Protein AF-A0A2V2S9W1-F1 (afdb_monomer_lite)

Foldseek 3Di:
DPLVVVLVVLLVVLAPPPKDKDWDWFDPVPDLATATEIEIPRPVVDDFVVVQVSSVVSCVVPDDPVSVRNHPYYGYHYPVRVVVVVVPDDPPRPDDPPPDPPDDDDDDDDD

Sequence (111 aa):
MNSKARINKLVSEAIPKGKSARIIWTPTGFSKSQILRVVTPAWKTLPRFQRISKLRTTLESNLSATEMAQIFRISVLTAQEFKRLREMLPREHLTQSKSRLSNGRAKANFA

pLDDT: mean 82.37, std 18.05, range [39.91, 95.31]

Radius of gyration: 17.95 Å; chains: 1; bounding box: 50×60×34 Å

Secondary structure (DSSP, 8-state):
--HHHHHHHHHHHHSPTT---EEEEEE-SSSS-EEEEEE-STTTTS-HHHHHHHHHHHHHHHS-HHHHTTEEEEEEE-HHHHHHHHHHS-GGG------------------

Structure (mmCIF, N/CA/C/O backbone):
data_AF-A0A2V2S9W1-F1
#
_entry.id   AF-A0A2V2S9W1-F1
#
loop_
_atom_site.group_PDB
_atom_site.id
_atom_site.type_symbol
_atom_site.label_atom_id
_atom_site.label_alt_id
_atom_site.label_comp_id
_atom_site.label_asym_id
_atom_site.label_entity_id
_atom_site.label_seq_id
_atom_site.pdbx_PDB_ins_code
_atom_site.Cartn_x
_atom_site.Cartn_y
_atom_site.Cartn_z
_atom_site.occupancy
_atom_site.B_iso_or_equiv
_atom_site.auth_seq_id
_atom_site.auth_comp_id
_atom_site.auth_asym_id
_atom_site.auth_atom_id
_atom_site.pdbx_PDB_model_num
ATOM 1 N N . MET A 1 1 ? 20.767 3.615 3.932 1.00 56.53 1 MET A N 1
ATOM 2 C CA . MET A 1 1 ? 19.535 2.877 4.303 1.00 56.53 1 MET A CA 1
ATOM 3 C C . MET A 1 1 ? 18.878 2.369 3.025 1.00 56.53 1 MET A C 1
ATOM 5 O O . MET A 1 1 ? 18.794 3.131 2.075 1.00 56.53 1 MET A O 1
ATOM 9 N N . ASN A 1 2 ? 18.488 1.092 2.947 1.00 83.69 2 ASN A N 1
ATOM 10 C CA . ASN A 1 2 ? 17.861 0.534 1.739 1.00 83.69 2 ASN A CA 1
ATOM 11 C C . ASN A 1 2 ? 16.520 1.250 1.471 1.00 83.69 2 ASN A C 1
ATOM 13 O O . ASN A 1 2 ? 15.703 1.351 2.388 1.00 83.69 2 ASN A O 1
ATOM 17 N N . SER A 1 3 ? 16.280 1.729 0.245 1.00 85.38 3 SER A N 1
ATOM 18 C CA . SER A 1 3 ? 15.054 2.457 -0.123 1.00 85.38 3 SER A CA 1
ATOM 19 C C . SER A 1 3 ? 13.783 1.698 0.269 1.00 85.38 3 SER A C 1
ATOM 21 O O . SER A 1 3 ? 12.863 2.291 0.824 1.00 85.38 3 SER A O 1
ATOM 23 N N . LYS A 1 4 ? 13.752 0.365 0.117 1.00 88.31 4 LYS A N 1
ATOM 24 C CA . LYS A 1 4 ? 12.602 -0.451 0.548 1.00 88.31 4 LYS A CA 1
ATOM 25 C C . LYS A 1 4 ? 12.393 -0.442 2.057 1.00 88.31 4 LYS A C 1
ATOM 27 O O . LYS A 1 4 ? 11.254 -0.444 2.508 1.00 88.31 4 LYS A O 1
ATOM 32 N N . ALA A 1 5 ? 13.469 -0.428 2.842 1.00 91.00 5 ALA A N 1
ATOM 33 C CA . ALA A 1 5 ? 13.369 -0.357 4.297 1.00 91.00 5 ALA A CA 1
ATOM 34 C C . ALA A 1 5 ? 12.787 0.993 4.740 1.00 91.00 5 ALA A C 1
ATOM 36 O O . ALA A 1 5 ? 11.927 1.032 5.617 1.00 91.00 5 ALA A O 1
ATOM 37 N N . ARG A 1 6 ? 13.189 2.087 4.079 1.00 92.00 6 ARG A N 1
ATOM 38 C CA . ARG A 1 6 ? 12.618 3.418 4.317 1.00 92.00 6 ARG A CA 1
ATOM 39 C C . ARG A 1 6 ? 11.145 3.489 3.922 1.00 92.00 6 ARG A C 1
ATOM 41 O O . ARG A 1 6 ? 10.337 3.951 4.719 1.00 92.00 6 ARG A O 1
ATOM 48 N N . ILE A 1 7 ? 10.785 2.964 2.752 1.00 93.62 7 ILE A N 1
ATOM 49 C CA . ILE A 1 7 ? 9.388 2.890 2.306 1.00 93.62 7 ILE A CA 1
ATOM 50 C C . ILE A 1 7 ? 8.557 2.067 3.299 1.00 93.62 7 ILE A C 1
ATOM 52 O O . ILE A 1 7 ? 7.503 2.518 3.730 1.00 93.62 7 ILE A O 1
ATOM 56 N N . ASN A 1 8 ? 9.038 0.897 3.730 1.00 93.75 8 ASN A N 1
ATOM 57 C CA . ASN A 1 8 ? 8.329 0.063 4.705 1.00 93.75 8 ASN A CA 1
ATOM 58 C C . ASN A 1 8 ? 8.109 0.780 6.047 1.00 93.75 8 ASN A C 1
ATOM 60 O O . ASN A 1 8 ? 7.047 0.625 6.656 1.00 93.75 8 ASN A O 1
ATOM 64 N N . LYS A 1 9 ? 9.096 1.568 6.495 1.00 93.00 9 LYS A N 1
ATOM 65 C CA . LYS A 1 9 ? 8.995 2.386 7.706 1.00 93.00 9 LYS A CA 1
ATOM 66 C C . LYS A 1 9 ? 7.903 3.449 7.555 1.00 93.00 9 LYS A C 1
ATOM 68 O O . LYS A 1 9 ? 6.981 3.465 8.361 1.00 93.00 9 LYS A O 1
ATOM 73 N N . LEU A 1 10 ? 7.939 4.233 6.477 1.00 94.00 10 LEU A N 1
ATOM 74 C CA . LEU A 1 10 ? 6.932 5.266 6.202 1.00 94.00 10 LEU A CA 1
ATOM 75 C C . LEU A 1 10 ? 5.525 4.688 6.047 1.00 94.00 10 LEU A C 1
ATOM 77 O O . LEU A 1 10 ? 4.563 5.252 6.557 1.00 94.00 10 LEU A O 1
ATOM 81 N N . VAL A 1 11 ? 5.394 3.539 5.374 1.00 93.69 11 VAL A N 1
ATOM 82 C CA . VAL A 1 11 ? 4.108 2.839 5.279 1.00 93.69 11 VAL A CA 1
ATOM 83 C C . VAL A 1 11 ? 3.607 2.493 6.675 1.00 93.69 11 VAL A C 1
ATOM 85 O O . VAL A 1 11 ? 2.448 2.755 6.956 1.00 93.69 11 VAL A O 1
ATOM 88 N N . SER A 1 12 ? 4.455 1.937 7.545 1.00 92.12 12 SER A N 1
ATOM 89 C CA . SER A 1 12 ? 4.072 1.573 8.916 1.00 92.12 12 SER A CA 1
ATOM 90 C C . SER A 1 12 ? 3.667 2.789 9.753 1.00 92.12 12 SER A C 1
ATOM 92 O O . SER A 1 12 ? 2.690 2.714 10.490 1.00 92.12 12 SER A O 1
ATOM 94 N N . GLU A 1 13 ? 4.369 3.913 9.603 1.00 92.06 13 GLU A N 1
ATOM 95 C CA . GLU A 1 13 ? 4.064 5.179 10.286 1.00 92.06 13 GLU A CA 1
ATOM 96 C C . GLU A 1 13 ? 2.759 5.820 9.795 1.00 92.06 13 GLU A C 1
ATOM 98 O O . GLU A 1 13 ? 2.042 6.442 10.576 1.00 92.06 13 GLU A O 1
ATOM 103 N N . ALA A 1 14 ? 2.407 5.627 8.520 1.00 91.75 14 ALA A N 1
ATOM 104 C CA . ALA A 1 14 ? 1.148 6.107 7.955 1.00 91.75 14 ALA A CA 1
ATOM 105 C C . ALA A 1 14 ? -0.080 5.346 8.489 1.00 91.75 14 ALA A C 1
ATOM 107 O O . ALA A 1 14 ? -1.209 5.833 8.378 1.00 91.75 14 ALA A O 1
ATOM 108 N N . ILE A 1 15 ? 0.105 4.138 9.034 1.00 91.69 15 ILE A N 1
ATOM 109 C CA . ILE A 1 15 ? -0.994 3.337 9.575 1.00 91.69 15 ILE A CA 1
ATOM 110 C C . ILE A 1 15 ? -1.373 3.853 10.970 1.00 91.69 15 ILE A C 1
ATOM 112 O O . ILE A 1 15 ? -0.508 3.989 11.834 1.00 91.69 15 ILE A O 1
ATOM 116 N N . PRO A 1 16 ? -2.672 4.086 11.242 1.00 89.75 16 PRO A N 1
ATOM 117 C CA . PRO A 1 16 ? -3.151 4.425 12.576 1.00 89.75 16 PRO A CA 1
ATOM 118 C C . PRO A 1 16 ? -2.646 3.450 13.646 1.00 89.75 16 PRO A C 1
ATOM 120 O O . PRO A 1 16 ? -2.700 2.228 13.468 1.00 89.75 16 PRO A O 1
ATOM 123 N N . LYS A 1 17 ? -2.210 3.998 14.787 1.00 84.75 17 LYS A N 1
ATOM 124 C CA . LYS A 1 17 ? -1.721 3.216 15.931 1.00 84.75 17 LYS A CA 1
ATOM 125 C C . LYS A 1 17 ? -2.740 2.139 16.334 1.00 84.75 17 LYS A C 1
ATOM 127 O O . LYS A 1 17 ? -3.948 2.366 16.320 1.00 84.75 17 LYS A O 1
ATOM 132 N N . GLY A 1 18 ? -2.243 0.948 16.669 1.00 83.50 18 GLY A N 1
ATOM 133 C CA . GLY A 1 18 ? -3.075 -0.198 17.059 1.00 83.50 18 GLY A CA 1
ATOM 134 C C . GLY A 1 18 ? -3.715 -0.962 15.893 1.00 83.50 18 GLY A C 1
ATOM 135 O O . GLY A 1 18 ? -4.467 -1.909 16.123 1.00 83.50 18 GLY A O 1
ATOM 136 N N . LYS A 1 19 ? -3.433 -0.595 14.636 1.00 89.12 19 LYS A N 1
ATOM 137 C CA . LYS A 1 19 ? -3.829 -1.382 13.461 1.00 89.12 19 LYS A CA 1
ATOM 138 C C . LYS A 1 19 ? -2.620 -2.092 12.870 1.00 89.12 19 LYS A C 1
ATOM 140 O O . LYS A 1 19 ? -1.559 -1.506 12.694 1.00 89.12 19 LYS A O 1
ATOM 145 N N . SER A 1 20 ? -2.800 -3.365 12.532 1.00 89.88 20 SER A N 1
ATOM 146 C CA . SER A 1 20 ? -1.777 -4.135 11.836 1.00 89.88 20 SER A CA 1
ATOM 147 C C . SER A 1 20 ? -1.740 -3.782 10.350 1.00 89.88 20 SER A C 1
ATOM 149 O O . SER A 1 20 ? -2.750 -3.421 9.731 1.00 89.88 20 SER A O 1
ATOM 151 N N . ALA A 1 21 ? -0.559 -3.910 9.758 1.00 92.44 21 ALA A N 1
ATOM 152 C CA . ALA A 1 21 ? -0.385 -3.835 8.322 1.00 92.44 21 ALA A CA 1
ATOM 153 C C . ALA A 1 21 ? 0.642 -4.859 7.859 1.00 92.44 21 ALA A C 1
ATOM 155 O O . ALA A 1 21 ? 1.683 -5.054 8.483 1.00 92.44 21 ALA A O 1
ATOM 156 N N . ARG A 1 22 ? 0.343 -5.511 6.739 1.00 94.12 22 ARG A N 1
ATOM 157 C CA . ARG A 1 22 ? 1.270 -6.397 6.043 1.00 94.12 22 ARG A CA 1
ATOM 158 C C . ARG A 1 22 ? 1.677 -5.746 4.733 1.00 94.12 22 ARG A C 1
ATOM 160 O O . ARG A 1 22 ? 0.827 -5.487 3.883 1.00 94.12 22 ARG A O 1
ATOM 167 N N . ILE A 1 23 ? 2.974 -5.522 4.568 1.00 94.69 23 ILE A N 1
ATOM 168 C CA . ILE A 1 23 ? 3.554 -4.937 3.360 1.00 94.69 23 ILE A CA 1
ATOM 169 C C . ILE A 1 23 ? 4.070 -6.066 2.471 1.00 94.69 23 ILE A C 1
ATOM 171 O O . ILE A 1 23 ? 4.777 -6.961 2.934 1.00 94.69 23 ILE A O 1
ATOM 175 N N . ILE A 1 24 ? 3.687 -6.052 1.199 1.00 93.81 24 ILE A N 1
ATOM 176 C CA . ILE A 1 24 ? 4.038 -7.077 0.221 1.00 93.81 24 ILE A CA 1
ATOM 177 C C . ILE A 1 24 ? 4.555 -6.381 -1.030 1.00 93.81 24 ILE A C 1
ATOM 179 O O . ILE A 1 24 ? 3.867 -5.556 -1.629 1.00 93.81 24 ILE A O 1
ATOM 183 N N . TRP A 1 25 ? 5.758 -6.767 -1.436 1.00 92.69 25 TRP A N 1
ATOM 184 C CA . TRP A 1 25 ? 6.380 -6.329 -2.675 1.00 92.69 25 TRP A CA 1
ATOM 185 C C . TRP A 1 25 ? 6.240 -7.427 -3.718 1.00 92.69 25 TRP A C 1
ATOM 187 O O . TRP A 1 25 ? 6.606 -8.574 -3.463 1.00 92.69 25 TRP A O 1
ATOM 197 N N . THR A 1 26 ? 5.711 -7.089 -4.889 1.00 90.38 26 THR A N 1
ATOM 198 C CA . THR A 1 26 ? 5.565 -8.048 -5.988 1.00 90.38 26 THR A CA 1
ATOM 199 C C . THR A 1 26 ? 6.240 -7.504 -7.241 1.00 90.38 26 THR A C 1
ATOM 201 O O . THR A 1 26 ? 5.958 -6.364 -7.615 1.00 90.38 26 THR A O 1
ATOM 204 N N . PRO A 1 27 ? 7.130 -8.275 -7.887 1.00 89.69 27 PRO A N 1
ATOM 205 C CA . PRO A 1 27 ? 7.728 -7.863 -9.150 1.00 89.69 27 PRO A CA 1
ATOM 206 C C . PRO A 1 27 ? 6.658 -7.738 -10.241 1.00 89.69 27 PRO A C 1
ATOM 208 O O . PRO A 1 27 ? 5.677 -8.479 -10.251 1.00 89.69 27 PRO A O 1
ATOM 211 N N . THR A 1 28 ? 6.845 -6.783 -11.147 1.00 83.62 28 THR A N 1
ATOM 212 C CA . THR A 1 28 ? 5.983 -6.578 -12.322 1.00 83.62 28 THR A CA 1
ATOM 213 C C . THR A 1 28 ? 6.355 -7.498 -13.486 1.00 83.62 28 THR A C 1
ATOM 215 O O . THR A 1 28 ? 5.532 -7.719 -14.364 1.00 83.62 28 THR A O 1
ATOM 218 N N . GLY A 1 29 ? 7.577 -8.042 -13.490 1.00 78.88 29 GLY A N 1
ATOM 219 C CA . GLY A 1 29 ? 8.103 -8.930 -14.533 1.00 78.88 29 GLY A CA 1
ATOM 220 C C . GLY A 1 29 ? 8.819 -8.210 -15.682 1.00 78.88 29 GLY A C 1
ATOM 221 O O . GLY A 1 29 ? 9.624 -8.836 -16.356 1.00 78.88 29 GLY A O 1
ATOM 222 N N . PHE A 1 30 ? 8.600 -6.904 -15.866 1.00 76.38 30 PHE A N 1
ATOM 223 C CA . PHE A 1 30 ? 9.159 -6.135 -16.991 1.00 76.38 30 PHE A CA 1
ATOM 224 C C . PHE A 1 30 ? 9.944 -4.878 -16.577 1.00 76.38 30 PHE A C 1
ATOM 226 O O . PHE A 1 30 ? 10.542 -4.216 -17.420 1.00 76.38 30 PHE A O 1
ATOM 233 N N . SER A 1 31 ? 9.964 -4.522 -15.288 1.00 81.19 31 SER A N 1
ATOM 234 C CA . SER A 1 31 ? 10.684 -3.349 -14.784 1.00 81.19 31 SER A CA 1
ATOM 235 C C . SER A 1 31 ? 11.387 -3.633 -13.455 1.00 81.19 31 SER A C 1
ATOM 237 O O . SER A 1 31 ? 11.056 -4.574 -12.732 1.00 81.19 31 SER A O 1
ATOM 239 N N . LYS A 1 32 ? 12.358 -2.779 -13.099 1.00 86.38 32 LYS A N 1
ATOM 240 C CA . LYS A 1 32 ? 12.977 -2.778 -11.757 1.00 86.38 32 LYS A CA 1
ATOM 241 C C . LYS A 1 32 ? 12.011 -2.286 -10.668 1.00 86.38 32 LYS A C 1
ATOM 243 O O . LYS A 1 32 ? 12.287 -2.462 -9.481 1.00 86.38 32 LYS A O 1
ATOM 248 N N . SER A 1 33 ? 10.897 -1.666 -11.060 1.00 90.00 33 SER A N 1
ATOM 249 C CA . SER A 1 33 ? 9.850 -1.214 -10.152 1.00 90.00 33 SER A CA 1
ATOM 250 C C . SER A 1 33 ? 8.917 -2.360 -9.752 1.00 90.00 33 SER A C 1
ATOM 252 O O . SER A 1 33 ? 8.784 -3.372 -10.435 1.00 90.00 33 SER A O 1
ATOM 254 N N . GLN A 1 34 ? 8.293 -2.229 -8.587 1.00 92.69 34 GLN A N 1
ATOM 255 C CA . GLN A 1 34 ? 7.499 -3.286 -7.972 1.00 92.69 34 GLN A CA 1
ATOM 256 C C . GLN A 1 34 ? 6.132 -2.767 -7.540 1.00 92.69 34 GLN A C 1
ATOM 258 O O . GLN A 1 34 ? 5.941 -1.585 -7.259 1.00 92.69 34 GLN A O 1
ATOM 263 N N . ILE A 1 35 ? 5.163 -3.671 -7.458 1.00 92.62 35 ILE A N 1
ATOM 264 C CA . ILE A 1 35 ? 3.849 -3.372 -6.899 1.00 92.62 35 ILE A CA 1
ATOM 265 C C . ILE A 1 35 ? 3.960 -3.415 -5.375 1.00 92.62 35 ILE A C 1
ATOM 267 O O . ILE A 1 35 ? 4.288 -4.458 -4.803 1.00 92.62 35 ILE A O 1
ATOM 271 N N . LEU A 1 36 ? 3.642 -2.293 -4.732 1.00 95.25 36 LEU A N 1
ATOM 272 C CA . LEU A 1 36 ? 3.535 -2.158 -3.285 1.00 95.25 36 LEU A CA 1
ATOM 273 C C . LEU A 1 36 ? 2.095 -2.453 -2.857 1.00 95.25 36 LEU A C 1
ATOM 275 O O . LEU A 1 36 ? 1.181 -1.655 -3.083 1.00 95.25 36 LEU A O 1
ATOM 279 N N . ARG A 1 37 ? 1.880 -3.609 -2.228 1.00 95.19 37 ARG A N 1
ATOM 280 C CA . ARG A 1 37 ? 0.586 -3.990 -1.652 1.00 95.19 37 ARG A CA 1
ATOM 281 C C . ARG A 1 37 ? 0.637 -3.856 -0.136 1.00 95.19 37 ARG A C 1
ATOM 283 O O . ARG A 1 37 ? 1.469 -4.480 0.515 1.00 95.19 37 ARG A O 1
ATOM 290 N N . VAL A 1 38 ? -0.282 -3.080 0.421 1.00 95.31 38 VAL A N 1
ATOM 291 C CA . VAL A 1 38 ? -0.444 -2.889 1.863 1.00 95.31 38 VAL A CA 1
ATOM 292 C C . VAL A 1 38 ? -1.775 -3.489 2.277 1.00 95.31 38 VAL A C 1
ATOM 294 O O . VAL A 1 38 ? -2.834 -3.035 1.847 1.00 95.31 38 VAL A O 1
ATOM 297 N N . VAL A 1 39 ? -1.724 -4.536 3.094 1.00 95.06 39 VAL A N 1
ATOM 298 C CA . VAL A 1 39 ? -2.914 -5.216 3.607 1.00 95.06 39 VAL A CA 1
ATOM 299 C C . VAL A 1 39 ? -3.166 -4.746 5.034 1.00 95.06 39 VAL A C 1
ATOM 301 O O . VAL A 1 39 ? -2.372 -5.048 5.921 1.00 95.06 39 VAL A O 1
ATOM 304 N N . THR A 1 40 ? -4.242 -3.995 5.264 1.00 94.75 40 THR A N 1
ATOM 305 C CA . THR A 1 40 ? -4.571 -3.405 6.571 1.00 94.75 40 THR A CA 1
ATOM 306 C C . THR A 1 40 ? -6.086 -3.215 6.754 1.00 94.75 40 THR A C 1
ATOM 308 O O . THR A 1 40 ? -6.788 -2.902 5.787 1.00 94.75 40 THR A O 1
ATOM 311 N N . PRO A 1 41 ? -6.631 -3.374 7.978 1.00 93.75 41 PRO A N 1
ATOM 312 C CA . PRO A 1 41 ? -8.021 -3.035 8.278 1.00 93.75 41 PRO A CA 1
ATOM 313 C C . PRO A 1 41 ? -8.234 -1.542 8.587 1.00 93.75 41 PRO A C 1
ATOM 315 O O . PRO A 1 41 ? -9.382 -1.129 8.748 1.00 93.75 41 PRO A O 1
ATOM 318 N N . ALA A 1 42 ? -7.167 -0.738 8.698 1.00 90.69 42 ALA A N 1
ATOM 319 C CA . ALA A 1 42 ? -7.212 0.619 9.251 1.00 90.69 42 ALA A CA 1
ATOM 320 C C . ALA A 1 42 ? -8.203 1.570 8.563 1.00 90.69 42 ALA A C 1
ATOM 322 O O . ALA A 1 42 ? -8.783 2.432 9.215 1.00 90.69 42 ALA A O 1
ATOM 323 N N . TRP A 1 43 ? -8.427 1.387 7.263 1.00 91.25 43 TRP A N 1
ATOM 324 C CA . TRP A 1 43 ? -9.283 2.253 6.453 1.00 91.25 43 TRP A CA 1
ATOM 325 C C . TRP A 1 43 ? -10.381 1.476 5.733 1.00 91.25 43 TRP A C 1
ATOM 327 O O . TRP A 1 43 ? -10.793 1.855 4.640 1.00 91.25 43 TRP A O 1
ATOM 337 N N . LYS A 1 44 ? -10.842 0.361 6.312 1.00 91.19 44 LYS A N 1
ATOM 338 C CA . LYS A 1 44 ? -11.852 -0.502 5.676 1.00 91.19 44 LYS A CA 1
ATOM 339 C C . LYS A 1 44 ? -13.158 0.227 5.329 1.00 91.19 44 LYS A C 1
ATOM 341 O O . LYS A 1 44 ? -13.856 -0.200 4.423 1.00 91.19 44 LYS A O 1
ATOM 346 N N . THR A 1 45 ? -13.474 1.302 6.050 1.00 92.12 45 THR A N 1
ATOM 347 C CA . THR A 1 45 ? -14.662 2.139 5.837 1.00 92.12 45 THR A CA 1
ATOM 348 C C . THR A 1 45 ? -14.493 3.134 4.691 1.00 92.12 45 THR A C 1
ATOM 350 O O . THR A 1 45 ? -15.482 3.681 4.220 1.00 92.12 45 THR A O 1
ATOM 353 N N . LEU A 1 46 ? -13.260 3.374 4.230 1.00 92.81 46 LEU A N 1
ATOM 354 C CA . LEU A 1 46 ? -12.985 4.316 3.152 1.00 92.81 46 LEU A CA 1
ATOM 355 C C . LEU A 1 46 ? -13.003 3.619 1.781 1.00 92.81 46 LEU A C 1
ATOM 357 O O . LEU A 1 46 ? -12.470 2.507 1.630 1.00 92.81 46 LEU A O 1
ATOM 361 N N . PRO A 1 47 ? -13.499 4.303 0.736 1.00 93.12 47 PRO A N 1
ATOM 362 C CA . PRO A 1 47 ? -13.331 3.869 -0.643 1.00 93.12 47 PRO A CA 1
ATOM 363 C C . PRO A 1 47 ? -11.862 3.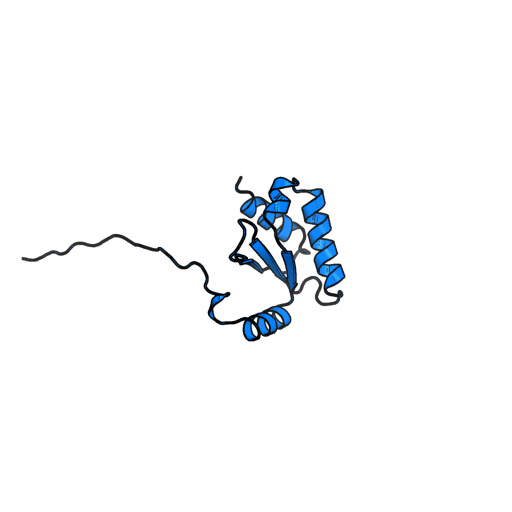601 -0.991 1.00 93.12 47 PRO A C 1
ATOM 365 O O . PRO A 1 47 ? -10.947 4.281 -0.518 1.00 93.12 47 PRO A O 1
ATOM 368 N N . ARG A 1 48 ? -11.616 2.616 -1.864 1.00 90.69 48 ARG A N 1
ATOM 369 C CA . ARG A 1 48 ? -10.257 2.175 -2.234 1.00 90.69 48 ARG A CA 1
ATOM 370 C C . ARG A 1 48 ? -9.364 3.321 -2.721 1.00 90.69 48 ARG A C 1
ATOM 372 O O . ARG A 1 48 ? -8.191 3.360 -2.357 1.00 90.69 48 ARG A O 1
ATOM 379 N N . PHE A 1 49 ? -9.909 4.250 -3.507 1.00 92.38 49 PHE A N 1
ATOM 380 C CA . PHE A 1 49 ? -9.148 5.391 -4.019 1.00 92.38 49 PHE A CA 1
ATOM 381 C C . PHE A 1 49 ? -8.656 6.308 -2.889 1.00 92.38 49 PHE A C 1
ATOM 383 O O . PH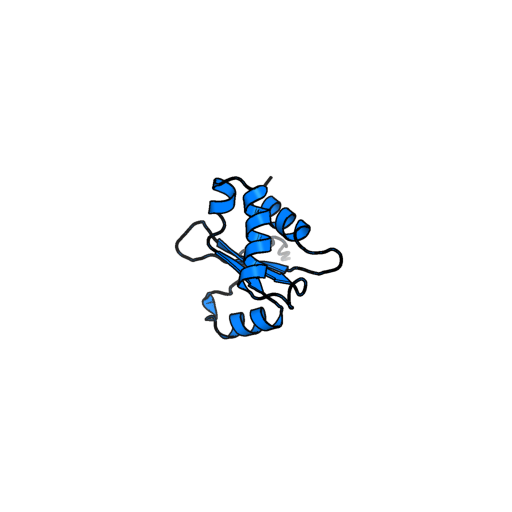E A 1 49 ? -7.497 6.708 -2.904 1.00 92.38 49 PHE A O 1
ATOM 390 N N . GLN A 1 50 ? -9.474 6.553 -1.858 1.00 94.50 50 GLN A N 1
ATOM 391 C CA . GLN A 1 50 ? -9.087 7.377 -0.708 1.00 94.50 50 GLN A CA 1
ATOM 392 C C . GLN A 1 50 ? -8.004 6.701 0.134 1.00 94.50 50 GLN A C 1
ATOM 394 O O . GLN A 1 50 ? -7.066 7.359 0.579 1.00 94.50 50 GLN A O 1
ATOM 399 N N . ARG A 1 51 ? -8.092 5.376 0.314 1.00 94.88 51 ARG A N 1
ATOM 400 C CA . ARG A 1 51 ? -7.053 4.592 1.005 1.00 94.88 51 ARG A CA 1
ATOM 401 C C . ARG A 1 51 ? -5.700 4.719 0.307 1.00 94.88 51 ARG A C 1
ATOM 403 O O . ARG A 1 51 ? -4.685 4.939 0.960 1.00 94.88 51 ARG A O 1
ATOM 410 N N . ILE A 1 52 ? -5.701 4.581 -1.020 1.00 95.00 52 ILE A N 1
ATOM 411 C CA . ILE A 1 52 ? -4.496 4.725 -1.843 1.00 95.00 52 ILE A CA 1
ATOM 412 C C . ILE A 1 52 ? -3.986 6.162 -1.778 1.00 95.00 52 ILE A C 1
ATOM 414 O O . ILE A 1 52 ? -2.794 6.346 -1.571 1.00 95.00 52 ILE A O 1
ATOM 418 N N . SER A 1 53 ? -4.870 7.156 -1.904 1.00 94.44 53 SER A N 1
ATOM 419 C CA . SER A 1 53 ? -4.498 8.571 -1.853 1.00 94.44 53 SER A CA 1
ATOM 420 C C . SER A 1 53 ? -3.814 8.927 -0.538 1.00 94.44 53 SER A C 1
ATOM 422 O O . SER A 1 53 ? -2.745 9.514 -0.574 1.00 94.44 53 SER A O 1
ATOM 424 N N . LYS A 1 54 ? -4.363 8.506 0.612 1.00 93.31 54 LYS A N 1
ATOM 425 C CA . LYS A 1 54 ? -3.744 8.741 1.929 1.00 93.31 54 LYS A CA 1
ATOM 426 C C . LYS A 1 54 ? -2.309 8.228 1.977 1.00 93.31 54 LYS A C 1
ATOM 428 O O . LYS A 1 54 ? -1.402 8.977 2.317 1.00 93.31 54 LYS A O 1
ATOM 433 N N . LEU A 1 55 ? -2.106 6.966 1.598 1.00 94.00 55 LEU A N 1
ATOM 434 C CA . LEU A 1 55 ? -0.773 6.374 1.614 1.00 94.00 55 LEU A CA 1
ATOM 435 C C . LEU A 1 55 ? 0.159 7.044 0.596 1.00 94.00 55 LEU A C 1
ATOM 437 O O . LEU A 1 55 ? 1.316 7.305 0.903 1.00 94.00 55 LEU A O 1
ATOM 441 N N . ARG A 1 56 ? -0.343 7.332 -0.608 1.00 94.31 56 ARG A N 1
ATOM 442 C CA . ARG A 1 56 ? 0.425 7.958 -1.683 1.00 94.31 56 ARG A CA 1
ATOM 443 C C . ARG A 1 56 ? 0.912 9.347 -1.286 1.00 94.31 56 ARG A C 1
ATOM 445 O O . ARG A 1 56 ? 2.102 9.591 -1.407 1.00 94.31 56 ARG A O 1
ATOM 452 N N . THR A 1 57 ? 0.039 10.192 -0.739 1.00 94.00 57 THR A N 1
ATOM 453 C CA . THR A 1 57 ? 0.408 11.525 -0.248 1.00 94.00 57 THR A CA 1
ATOM 454 C C . THR A 1 57 ? 1.489 11.433 0.826 1.00 94.00 57 THR A C 1
ATOM 456 O O . THR A 1 57 ? 2.494 12.126 0.730 1.00 94.00 57 THR A O 1
ATOM 459 N N . THR A 1 58 ? 1.359 10.528 1.805 1.00 93.12 58 THR A N 1
ATOM 460 C CA . THR A 1 58 ? 2.400 10.352 2.832 1.00 93.12 58 THR A CA 1
ATOM 461 C C . THR A 1 58 ? 3.746 9.936 2.237 1.00 93.12 58 THR A C 1
ATOM 463 O O . THR A 1 58 ? 4.784 10.430 2.672 1.00 93.12 58 THR A O 1
ATOM 466 N N . LEU A 1 59 ? 3.747 9.039 1.249 1.00 93.94 59 LEU A N 1
ATOM 467 C CA . LEU A 1 59 ? 4.974 8.598 0.588 1.00 93.94 59 LEU A CA 1
ATOM 468 C C . LEU A 1 59 ? 5.588 9.716 -0.263 1.00 93.94 59 LEU A C 1
ATOM 470 O O . LEU A 1 59 ? 6.775 9.983 -0.119 1.00 93.94 59 LEU A O 1
ATOM 474 N N . GLU A 1 60 ? 4.794 10.405 -1.080 1.00 93.94 60 GLU A N 1
ATOM 475 C CA . GLU A 1 60 ? 5.254 11.502 -1.944 1.00 93.94 60 GLU A CA 1
ATOM 476 C C . GLU A 1 60 ? 5.810 12.687 -1.143 1.00 93.94 60 GLU A C 1
ATOM 478 O O . GLU A 1 60 ? 6.780 13.301 -1.572 1.00 93.94 60 GLU A O 1
ATOM 483 N N . SER A 1 61 ? 5.275 12.974 0.049 1.00 93.94 61 SER A N 1
ATOM 484 C CA . SER A 1 61 ? 5.813 14.032 0.916 1.00 93.94 61 SER A CA 1
ATOM 485 C C . SER A 1 61 ? 7.151 13.684 1.582 1.00 93.94 61 SER A C 1
ATOM 487 O O . SER A 1 61 ? 7.829 14.583 2.068 1.00 93.94 61 SER A O 1
ATOM 489 N N . ASN A 1 62 ? 7.530 12.402 1.653 1.00 94.25 62 ASN A N 1
ATOM 490 C CA . ASN A 1 62 ? 8.686 11.942 2.440 1.00 94.25 62 ASN A CA 1
ATOM 491 C C . ASN A 1 62 ? 9.760 11.210 1.620 1.00 94.25 62 ASN A C 1
ATOM 493 O O . ASN A 1 62 ? 10.838 10.907 2.149 1.00 94.25 62 ASN A O 1
ATOM 497 N N . LEU A 1 63 ? 9.467 10.887 0.361 1.00 93.56 63 LEU A N 1
ATOM 498 C CA . LEU A 1 63 ? 10.347 10.156 -0.543 1.00 93.56 63 LEU A CA 1
ATOM 499 C C . LEU A 1 63 ? 10.796 11.034 -1.704 1.00 93.56 63 LEU A C 1
ATOM 501 O O . LEU A 1 63 ? 10.039 11.835 -2.243 1.00 93.56 63 LEU A O 1
ATOM 505 N N . SER A 1 64 ? 12.033 10.817 -2.135 1.00 93.62 64 SER A N 1
ATOM 506 C CA . SER A 1 64 ? 12.540 11.377 -3.387 1.00 93.62 64 SER A CA 1
ATOM 507 C C . SER A 1 64 ? 11.865 10.738 -4.608 1.00 93.62 64 SER A C 1
ATOM 509 O O . SER A 1 64 ? 11.356 9.613 -4.547 1.00 93.62 64 SER A O 1
ATOM 511 N N . ALA A 1 65 ? 11.934 11.411 -5.761 1.00 91.00 65 ALA A N 1
ATOM 512 C CA . ALA A 1 65 ? 11.429 10.882 -7.030 1.00 91.00 65 ALA A CA 1
ATOM 513 C C . ALA A 1 65 ? 12.037 9.507 -7.378 1.00 91.00 65 ALA A C 1
ATOM 515 O O . ALA A 1 65 ? 11.332 8.608 -7.833 1.00 91.00 65 ALA A O 1
ATOM 516 N N . THR A 1 66 ? 13.326 9.306 -7.093 1.00 90.12 66 THR A N 1
ATOM 517 C CA . THR A 1 66 ? 14.034 8.039 -7.333 1.00 90.12 66 THR A CA 1
ATOM 518 C C . THR A 1 66 ? 13.526 6.905 -6.441 1.00 90.12 66 THR A C 1
ATOM 520 O O . THR A 1 66 ? 13.428 5.760 -6.881 1.00 90.12 66 THR A O 1
ATOM 523 N N . GLU A 1 67 ? 13.180 7.200 -5.185 1.00 91.50 67 GLU A N 1
ATOM 524 C CA . GLU A 1 67 ? 12.571 6.223 -4.275 1.00 91.50 67 GLU A CA 1
ATOM 525 C C . GLU A 1 67 ? 11.138 5.893 -4.705 1.00 91.50 67 GLU A C 1
ATOM 527 O O . GLU A 1 67 ? 10.762 4.720 -4.732 1.00 91.50 67 GLU A O 1
ATOM 532 N N . MET A 1 68 ? 10.366 6.901 -5.121 1.00 93.38 68 MET A N 1
ATOM 533 C CA . MET A 1 68 ? 9.019 6.713 -5.663 1.00 93.38 68 MET A CA 1
ATOM 534 C C . MET A 1 68 ? 9.016 5.892 -6.954 1.00 93.38 68 MET A C 1
ATOM 536 O O . MET A 1 68 ? 8.145 5.042 -7.126 1.00 93.38 68 MET A O 1
ATOM 540 N N . ALA A 1 69 ? 10.019 6.054 -7.819 1.00 91.62 69 ALA A N 1
ATOM 541 C CA . ALA A 1 69 ? 10.155 5.286 -9.058 1.00 91.62 69 ALA A CA 1
ATOM 542 C C . ALA A 1 69 ? 10.317 3.770 -8.828 1.00 91.62 69 ALA A C 1
ATOM 544 O O . ALA A 1 69 ? 10.053 2.973 -9.730 1.00 91.62 69 ALA A O 1
ATOM 545 N N . GLN A 1 70 ? 10.704 3.335 -7.622 1.00 91.38 70 GLN A N 1
ATOM 546 C CA . GLN A 1 70 ? 10.735 1.909 -7.269 1.00 91.38 70 GLN A CA 1
ATOM 547 C C . GLN A 1 70 ? 9.331 1.313 -7.122 1.00 91.38 70 GLN A C 1
ATOM 549 O O . GLN A 1 70 ? 9.165 0.093 -7.198 1.00 91.38 70 GLN A O 1
ATOM 554 N N . ILE A 1 71 ? 8.316 2.151 -6.920 1.00 93.62 71 ILE A N 1
ATOM 555 C CA . ILE A 1 71 ? 6.927 1.745 -6.755 1.00 93.62 71 ILE A CA 1
ATOM 556 C C . ILE A 1 71 ? 6.213 1.919 -8.093 1.00 93.62 71 ILE A C 1
ATOM 558 O O . ILE A 1 71 ? 5.881 3.022 -8.507 1.00 93.62 71 ILE A O 1
ATOM 562 N N . PHE A 1 72 ? 5.916 0.806 -8.758 1.00 92.56 72 PHE A N 1
ATOM 563 C CA . PHE A 1 72 ? 5.126 0.823 -9.988 1.00 92.56 72 PHE A CA 1
ATOM 564 C C . PHE A 1 72 ? 3.654 1.144 -9.709 1.00 92.56 72 PHE A C 1
ATOM 566 O O . PHE A 1 72 ? 3.009 1.905 -10.423 1.00 92.56 72 PHE A O 1
ATOM 573 N N . ARG A 1 73 ? 3.097 0.525 -8.662 1.00 92.25 73 ARG A N 1
ATOM 574 C CA . ARG A 1 73 ? 1.691 0.682 -8.283 1.00 92.25 73 ARG A CA 1
ATOM 575 C C . ARG A 1 73 ? 1.509 0.465 -6.792 1.00 92.25 73 ARG A C 1
ATOM 577 O O . ARG A 1 73 ? 2.034 -0.499 -6.240 1.00 92.25 73 ARG A O 1
ATOM 584 N N . ILE A 1 74 ? 0.683 1.306 -6.176 1.00 94.88 74 ILE A N 1
ATOM 585 C CA . ILE A 1 74 ? 0.244 1.161 -4.786 1.00 94.88 74 ILE A CA 1
ATOM 586 C C . ILE A 1 74 ? -1.127 0.483 -4.764 1.00 94.88 74 ILE A C 1
ATOM 588 O O . ILE A 1 74 ? -2.016 0.779 -5.566 1.00 94.88 74 ILE A O 1
ATOM 592 N N . SER A 1 75 ? -1.326 -0.456 -3.847 1.00 93.69 75 SER A N 1
ATOM 593 C CA . SER A 1 75 ? -2.640 -1.031 -3.561 1.00 93.69 75 SER A CA 1
ATOM 594 C C . SER A 1 75 ? -2.821 -1.201 -2.066 1.00 93.69 75 SER A C 1
ATOM 596 O O . SER A 1 75 ? -2.031 -1.884 -1.425 1.00 93.69 75 SER A O 1
ATOM 598 N N . VAL A 1 76 ? -3.892 -0.618 -1.531 1.00 94.88 76 VAL A N 1
ATOM 599 C CA . VAL A 1 76 ? -4.266 -0.756 -0.124 1.00 94.88 76 VAL A CA 1
ATOM 600 C C . VAL A 1 76 ? -5.522 -1.610 -0.034 1.00 94.88 76 VAL A C 1
ATOM 602 O O . VAL A 1 76 ? -6.548 -1.265 -0.619 1.00 94.88 76 VAL A O 1
ATOM 605 N N . LEU A 1 77 ? -5.421 -2.745 0.652 1.00 94.06 77 LEU A N 1
ATOM 606 C CA . LEU A 1 77 ? -6.429 -3.802 0.662 1.00 94.06 77 LEU A CA 1
ATOM 607 C C . LEU A 1 77 ? -6.742 -4.229 2.095 1.00 94.06 77 LEU A C 1
ATOM 609 O O . LEU A 1 77 ? -5.888 -4.196 2.973 1.00 94.06 77 LEU A O 1
ATOM 613 N N . THR A 1 78 ? -7.957 -4.695 2.324 1.00 94.12 78 THR A N 1
ATOM 614 C CA . THR A 1 78 ? -8.311 -5.496 3.496 1.00 94.12 78 THR A CA 1
ATOM 615 C C . THR A 1 78 ? -7.872 -6.946 3.293 1.00 94.12 78 THR A C 1
ATOM 617 O O . THR A 1 78 ? -7.550 -7.370 2.180 1.00 94.12 78 THR A O 1
ATOM 620 N N . ALA A 1 79 ? -7.888 -7.746 4.362 1.00 92.75 79 ALA A N 1
ATOM 621 C CA . ALA A 1 79 ? -7.571 -9.171 4.268 1.00 92.75 79 ALA A CA 1
ATOM 622 C C . ALA A 1 79 ? -8.501 -9.914 3.289 1.00 92.75 79 ALA A C 1
ATOM 624 O O . ALA A 1 79 ? -8.033 -10.741 2.507 1.00 92.75 79 ALA A O 1
ATOM 625 N N . GLN A 1 80 ? -9.797 -9.580 3.282 1.00 91.69 80 GLN A N 1
ATOM 626 C CA . GLN A 1 80 ? -10.780 -10.200 2.392 1.00 91.69 80 GLN A CA 1
ATOM 627 C C . GLN A 1 80 ? -10.551 -9.812 0.925 1.00 91.69 80 GLN A C 1
ATOM 629 O O . GLN A 1 80 ? -10.553 -10.678 0.055 1.00 91.69 80 GLN A O 1
ATOM 634 N N . GLU A 1 81 ? -10.295 -8.531 0.644 1.00 92.56 81 GLU A N 1
ATOM 635 C CA . GLU A 1 81 ? -9.965 -8.073 -0.713 1.00 92.56 81 GLU A CA 1
ATOM 636 C C . GLU A 1 81 ? -8.657 -8.696 -1.211 1.00 92.56 81 GLU A C 1
ATOM 638 O O . GLU A 1 81 ? -8.553 -9.074 -2.375 1.00 92.56 81 GLU A O 1
ATOM 643 N N . PHE A 1 82 ? -7.662 -8.839 -0.331 1.00 92.50 82 PHE A N 1
ATOM 644 C CA . PHE A 1 82 ? -6.407 -9.494 -0.676 1.00 92.50 82 PHE A CA 1
ATOM 645 C C . PHE A 1 82 ? -6.594 -10.988 -0.965 1.00 92.50 82 PHE A C 1
ATOM 647 O O . PHE A 1 82 ? -5.985 -11.494 -1.905 1.00 92.50 82 PHE A O 1
ATOM 654 N N . LYS A 1 83 ? -7.454 -11.685 -0.208 1.00 91.62 83 LYS A N 1
ATOM 655 C CA . LYS A 1 83 ? -7.814 -13.085 -0.478 1.00 91.62 83 LYS A CA 1
ATOM 656 C C . LYS A 1 83 ? -8.443 -13.234 -1.868 1.00 91.62 83 LYS A C 1
ATOM 658 O O . LYS A 1 83 ? -7.907 -13.986 -2.674 1.00 91.62 83 LYS A O 1
ATOM 663 N N . ARG A 1 84 ? -9.475 -12.440 -2.180 1.00 91.38 84 ARG A N 1
ATOM 664 C CA . ARG A 1 84 ? -10.126 -12.450 -3.506 1.00 91.38 84 ARG A CA 1
ATOM 665 C C . ARG A 1 84 ? -9.136 -12.141 -4.628 1.00 91.38 84 ARG A C 1
ATOM 667 O O . ARG A 1 84 ? -9.099 -12.836 -5.633 1.00 91.38 84 ARG A O 1
ATOM 674 N N . LEU A 1 85 ? -8.275 -11.137 -4.438 1.00 89.06 85 LEU A N 1
ATOM 675 C CA . LEU A 1 85 ? -7.248 -10.800 -5.425 1.00 89.06 85 LEU A CA 1
ATOM 676 C C . LEU A 1 85 ? -6.287 -11.970 -5.672 1.00 89.06 85 LEU A C 1
ATOM 678 O O . LEU A 1 85 ? -5.907 -12.210 -6.811 1.00 89.06 85 LEU A O 1
ATOM 682 N N . ARG A 1 86 ? -5.877 -12.690 -4.621 1.00 86.56 86 ARG A N 1
ATOM 683 C CA . ARG A 1 86 ? -5.000 -13.861 -4.763 1.00 86.56 86 ARG A CA 1
ATOM 684 C C . ARG A 1 86 ? -5.669 -15.016 -5.498 1.00 86.56 86 ARG A C 1
ATOM 686 O O . ARG A 1 86 ? -4.965 -15.743 -6.180 1.00 86.56 86 ARG A O 1
ATOM 693 N N . GLU A 1 87 ? -6.975 -15.188 -5.341 1.00 87.94 87 GLU A N 1
ATOM 694 C CA . GLU A 1 87 ? -7.748 -16.224 -6.038 1.00 87.94 87 GLU A CA 1
ATOM 695 C C . GLU A 1 87 ? -7.925 -15.897 -7.528 1.00 87.94 87 GLU A C 1
ATOM 697 O O . GLU A 1 87 ? -7.944 -16.804 -8.350 1.00 87.94 87 GLU A O 1
ATOM 702 N N . MET A 1 88 ? -7.989 -14.609 -7.882 1.00 84.00 88 MET A N 1
ATOM 703 C CA . MET A 1 88 ? -8.099 -14.149 -9.274 1.00 84.00 88 MET A CA 1
ATOM 704 C C . MET A 1 88 ? -6.765 -14.113 -10.032 1.00 84.00 88 MET A C 1
ATOM 706 O O . MET A 1 88 ? -6.761 -14.060 -11.259 1.00 84.00 88 MET A O 1
ATOM 710 N N . LEU A 1 89 ? -5.630 -14.072 -9.328 1.00 76.75 89 LEU A N 1
ATOM 711 C CA . LEU A 1 89 ? -4.313 -14.035 -9.961 1.00 76.75 89 LEU A CA 1
ATOM 712 C C . LEU A 1 89 ? -3.813 -15.461 -10.243 1.00 76.75 89 LEU A C 1
ATOM 714 O O . LEU A 1 89 ? -3.899 -16.314 -9.355 1.00 76.75 89 LEU A O 1
ATOM 718 N N . PRO A 1 90 ? -3.222 -15.725 -11.423 1.00 66.94 90 PRO A N 1
ATOM 719 C CA . PRO A 1 90 ? -2.604 -17.014 -11.704 1.00 66.94 90 PRO A CA 1
ATOM 720 C C . PRO A 1 90 ? -1.541 -17.381 -10.655 1.00 66.94 90 PRO A C 1
ATOM 722 O O . PRO A 1 90 ? -0.769 -16.522 -10.212 1.00 66.94 90 PRO A O 1
ATOM 725 N N . ARG A 1 91 ? -1.487 -18.685 -10.325 1.00 61.66 91 ARG A N 1
ATOM 726 C CA . ARG A 1 91 ? -0.465 -19.420 -9.535 1.00 61.66 91 ARG A CA 1
ATOM 727 C C . ARG A 1 91 ? 0.914 -18.749 -9.486 1.00 61.66 91 ARG A C 1
ATOM 729 O O . ARG A 1 91 ? 1.529 -18.551 -8.437 1.00 61.66 91 ARG A O 1
ATOM 736 N N . GLU A 1 92 ? 1.366 -18.412 -10.684 1.00 57.66 92 GLU A N 1
ATOM 737 C CA . GLU A 1 92 ? 2.742 -18.100 -11.050 1.00 57.66 92 GLU A CA 1
ATOM 738 C C . GLU A 1 92 ? 3.193 -16.687 -10.656 1.00 57.66 92 GLU A C 1
ATOM 740 O O . GLU A 1 92 ? 4.386 -16.438 -10.534 1.00 57.66 92 GLU A O 1
ATOM 745 N N . HIS A 1 93 ? 2.267 -15.767 -10.359 1.00 52.09 93 HIS A N 1
ATOM 746 C CA . HIS A 1 93 ? 2.604 -14.391 -9.954 1.00 52.09 93 HIS A CA 1
ATOM 747 C C . HIS A 1 93 ? 2.694 -14.191 -8.431 1.00 52.09 93 HIS A C 1
ATOM 749 O O . HIS A 1 93 ? 2.917 -13.074 -7.951 1.00 52.09 93 HIS A O 1
ATOM 755 N N . LEU A 1 94 ? 2.491 -15.258 -7.651 1.00 52.00 94 LEU A N 1
ATOM 756 C CA . LEU A 1 94 ? 2.501 -15.239 -6.184 1.00 52.00 94 LEU A CA 1
ATOM 757 C C . LEU A 1 94 ? 3.683 -16.000 -5.577 1.00 52.00 94 LEU A C 1
ATOM 759 O O . LEU A 1 94 ? 3.786 -16.061 -4.346 1.00 52.00 94 LEU A O 1
ATOM 763 N N . THR A 1 95 ? 4.576 -16.555 -6.400 1.00 49.00 95 THR A N 1
ATOM 764 C CA . THR A 1 95 ? 5.815 -17.185 -5.948 1.00 49.00 95 THR A CA 1
ATOM 765 C C . THR A 1 95 ? 6.691 -16.132 -5.285 1.00 49.00 95 THR A C 1
ATOM 767 O O . THR A 1 95 ? 7.421 -15.356 -5.900 1.00 49.00 95 THR A O 1
ATOM 770 N N . GLN A 1 96 ? 6.586 -16.111 -3.957 1.00 50.41 96 GLN A N 1
ATOM 771 C CA . GLN A 1 96 ? 7.655 -15.687 -3.077 1.00 50.41 96 GLN A CA 1
ATOM 772 C C . GLN A 1 96 ? 8.964 -16.204 -3.662 1.00 50.41 96 GLN A C 1
ATOM 77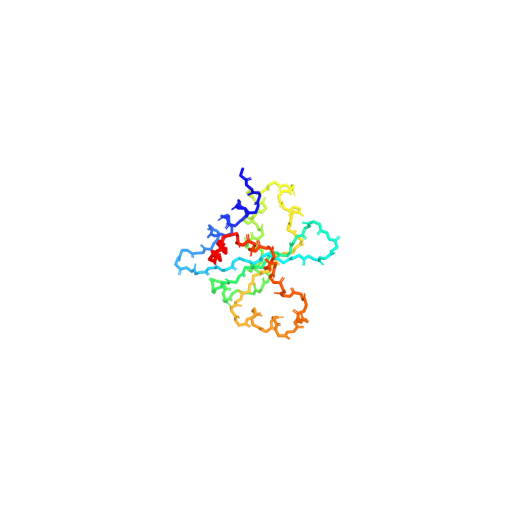4 O O . GLN A 1 96 ? 9.105 -17.407 -3.883 1.00 50.41 96 GLN A O 1
ATOM 779 N N . SER A 1 97 ? 9.915 -15.303 -3.886 1.00 45.44 97 SER A N 1
ATOM 780 C CA . SER A 1 97 ? 11.308 -15.682 -4.063 1.00 45.44 97 SER A CA 1
ATOM 781 C C . SER A 1 97 ? 11.767 -16.376 -2.773 1.00 45.44 97 SER A C 1
ATOM 783 O O . SER A 1 97 ? 12.251 -15.744 -1.839 1.00 45.44 97 SER A O 1
ATOM 785 N N . LYS A 1 98 ? 11.507 -17.682 -2.681 1.00 47.34 98 LYS A N 1
ATOM 786 C CA . LYS A 1 98 ? 12.160 -18.630 -1.783 1.00 47.34 98 LYS A CA 1
ATOM 787 C C . LYS A 1 98 ? 13.233 -19.342 -2.605 1.00 47.34 98 LYS A C 1
ATOM 789 O O . LYS A 1 98 ? 13.147 -20.529 -2.880 1.00 47.34 98 LYS A O 1
ATOM 794 N N . SER A 1 99 ? 14.236 -18.593 -3.039 1.00 41.31 99 SER A N 1
ATOM 795 C CA . SER A 1 99 ? 15.526 -19.141 -3.460 1.00 41.31 99 SER A CA 1
ATOM 796 C C . SER A 1 99 ? 16.568 -18.163 -2.910 1.00 41.31 99 SER A C 1
ATOM 798 O O . SER A 1 99 ? 16.420 -16.965 -3.118 1.00 41.31 99 SER A O 1
ATOM 800 N N . ARG A 1 100 ? 17.573 -18.528 -2.119 1.00 45.06 100 ARG A N 1
ATOM 801 C CA . ARG A 1 100 ? 18.178 -19.820 -1.802 1.00 45.06 100 ARG A CA 1
ATOM 802 C C . ARG A 1 100 ? 18.550 -19.806 -0.314 1.00 45.06 100 ARG A C 1
ATOM 804 O O . ARG A 1 100 ? 19.341 -18.967 0.099 1.00 45.06 100 ARG A O 1
ATOM 811 N N . LEU A 1 101 ? 18.019 -20.734 0.477 1.00 44.94 101 LEU A N 1
ATOM 812 C CA . LEU A 1 101 ? 18.716 -21.203 1.675 1.00 44.94 101 LEU A CA 1
ATOM 813 C C . LEU A 1 101 ? 19.502 -22.438 1.237 1.00 44.94 101 LEU A C 1
ATOM 815 O O . LEU A 1 101 ? 19.012 -23.557 1.339 1.00 44.94 101 LEU A O 1
ATOM 819 N N . SER A 1 102 ? 20.697 -22.235 0.686 1.00 44.81 102 SER A N 1
ATOM 820 C CA . SER A 1 102 ? 21.718 -2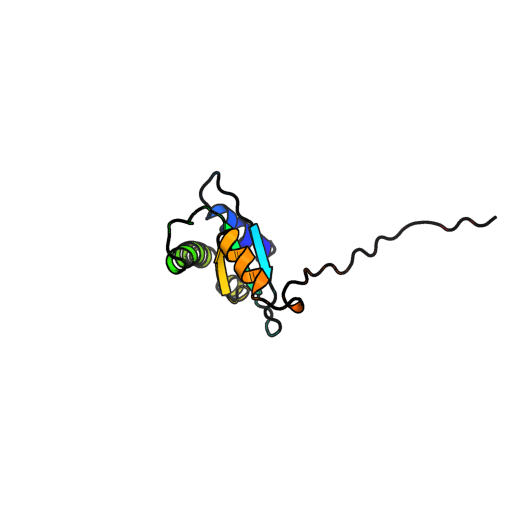3.280 0.714 1.00 44.81 102 SER A CA 1
ATOM 821 C C . SER A 1 102 ? 22.351 -23.216 2.102 1.00 44.81 102 SER A C 1
ATOM 823 O O . SER A 1 102 ? 23.338 -22.511 2.311 1.00 44.81 102 SER A O 1
ATOM 825 N N . ASN A 1 103 ? 21.728 -23.879 3.077 1.00 44.81 103 ASN A N 1
ATOM 826 C CA . ASN A 1 103 ? 22.386 -24.142 4.349 1.00 44.81 103 ASN A CA 1
ATOM 827 C C . ASN A 1 103 ? 23.487 -25.174 4.096 1.00 44.81 103 ASN A C 1
ATOM 829 O O . ASN A 1 103 ? 23.209 -26.304 3.703 1.00 44.81 103 ASN A O 1
ATOM 833 N N . GLY A 1 104 ? 24.734 -24.761 4.307 1.00 47.12 104 GLY A N 1
ATOM 834 C CA . GLY A 1 104 ? 25.848 -25.679 4.491 1.00 47.12 104 GLY A CA 1
ATOM 835 C C . GLY A 1 104 ? 25.796 -26.381 5.855 1.00 47.12 104 GLY A C 1
ATOM 836 O O . GLY A 1 104 ? 25.130 -25.910 6.777 1.00 47.12 104 GLY A O 1
ATOM 837 N N . ARG A 1 105 ? 26.610 -27.447 5.951 1.00 44.28 105 ARG A N 1
ATOM 838 C CA . ARG A 1 105 ? 26.840 -28.429 7.044 1.00 44.28 105 ARG A CA 1
ATOM 839 C C . ARG A 1 105 ? 25.832 -29.594 7.076 1.00 44.28 105 ARG A C 1
ATOM 841 O O . ARG A 1 105 ? 24.639 -29.362 7.048 1.00 44.28 105 ARG A O 1
ATOM 848 N N . ALA A 1 106 ? 26.248 -30.864 7.159 1.00 42.94 106 ALA A N 1
ATOM 849 C CA . ALA A 1 106 ? 27.406 -31.393 7.883 1.00 42.94 106 ALA A CA 1
ATOM 850 C C . ALA A 1 106 ? 27.959 -32.732 7.330 1.00 42.94 106 ALA A C 1
ATOM 852 O O . ALA A 1 106 ? 27.221 -33.548 6.794 1.00 42.94 106 ALA A O 1
ATOM 853 N N . LYS A 1 107 ? 29.278 -32.891 7.530 1.00 44.56 107 LYS A N 1
ATOM 854 C CA . LYS A 1 107 ? 30.125 -34.091 7.690 1.00 44.56 107 LYS A CA 1
ATOM 855 C C . LYS A 1 107 ? 29.540 -35.473 7.344 1.00 44.56 107 LYS A C 1
ATOM 857 O O . LYS A 1 107 ? 28.682 -35.978 8.059 1.00 44.56 107 LYS A O 1
ATOM 862 N N . ALA A 1 108 ? 30.172 -36.144 6.381 1.00 39.91 108 ALA A N 1
ATOM 863 C CA . ALA A 1 108 ? 30.206 -37.602 6.316 1.00 39.91 108 ALA A CA 1
ATOM 864 C C . ALA A 1 108 ? 31.414 -38.103 7.129 1.00 39.91 108 ALA A C 1
ATOM 866 O O . ALA A 1 108 ? 32.556 -37.839 6.761 1.00 39.91 108 ALA A O 1
ATOM 867 N N . ASN A 1 109 ? 31.152 -38.781 8.247 1.00 45.94 109 ASN A N 1
ATOM 868 C CA . ASN A 1 109 ? 32.080 -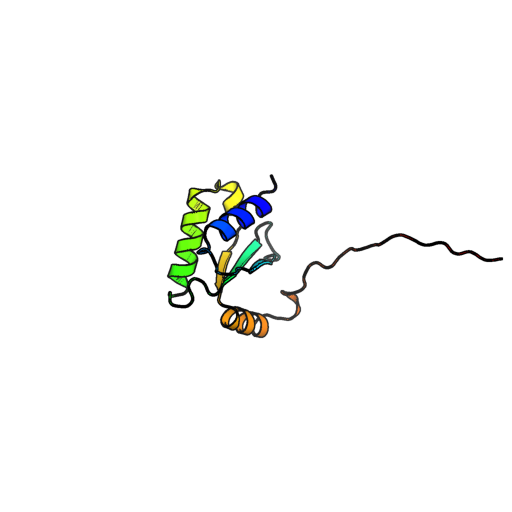39.757 8.811 1.00 45.94 109 ASN A CA 1
ATOM 869 C C . ASN A 1 109 ? 31.774 -41.086 8.112 1.00 45.94 109 ASN A C 1
ATOM 871 O O . ASN A 1 109 ? 30.637 -41.548 8.188 1.00 45.94 109 ASN A O 1
ATOM 875 N N . PHE A 1 110 ? 32.765 -41.690 7.468 1.00 40.88 110 PH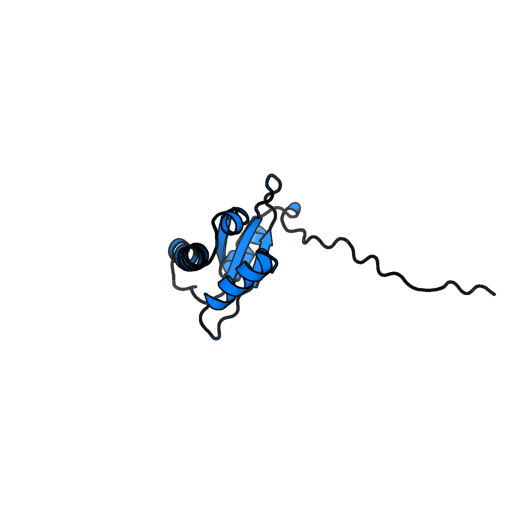E A N 1
ATOM 876 C CA . PHE A 1 110 ? 32.782 -43.125 7.206 1.00 40.88 110 PHE A CA 1
ATOM 877 C C . PHE A 1 110 ? 34.077 -43.691 7.785 1.00 40.88 110 PHE A C 1
ATOM 879 O O . PHE A 1 110 ? 35.086 -42.985 7.831 1.00 40.88 110 PHE A O 1
ATOM 886 N N . ALA A 1 111 ? 33.925 -44.896 8.327 1.00 44.84 111 ALA A N 1
ATOM 887 C CA . ALA A 1 111 ? 34.853 -45.648 9.159 1.00 44.84 111 ALA A CA 1
ATOM 888 C C . ALA A 1 111 ? 36.224 -45.900 8.521 1.00 44.84 111 ALA A C 1
ATOM 890 O O . ALA A 1 111 ? 36.290 -45.967 7.273 1.00 44.84 111 ALA A O 1
#